Protein AF-A0A2A4EC60-F1 (afdb_monomer_lite)

Structure (mmCIF, N/CA/C/O backbone):
data_AF-A0A2A4EC60-F1
#
_entry.id   AF-A0A2A4EC60-F1
#
loop_
_atom_site.group_PDB
_atom_site.id
_atom_site.type_symbol
_atom_site.label_atom_id
_atom_site.label_alt_id
_atom_site.label_comp_id
_atom_site.label_asym_id
_atom_site.label_entity_id
_atom_site.label_seq_id
_atom_site.pdbx_PDB_ins_code
_atom_site.Cartn_x
_atom_site.Cartn_y
_atom_site.Cartn_z
_atom_site.occupancy
_atom_site.B_iso_or_equiv
_atom_site.auth_seq_id
_atom_site.auth_comp_id
_atom_site.auth_asym_id
_atom_site.auth_atom_id
_atom_site.pdbx_PDB_model_num
ATOM 1 N N . MET A 1 1 ? -7.056 -27.661 65.094 1.00 57.12 1 MET A N 1
ATOM 2 C CA . MET A 1 1 ? -6.291 -26.474 64.642 1.00 57.12 1 MET A CA 1
ATOM 3 C C . MET A 1 1 ? -5.939 -26.604 63.151 1.00 57.12 1 MET A C 1
ATOM 5 O O . MET A 1 1 ? -4.770 -26.623 62.812 1.00 57.12 1 MET A O 1
ATOM 9 N N . SER A 1 2 ? -6.935 -26.744 62.258 1.00 61.22 2 SER A N 1
ATOM 10 C CA . SER A 1 2 ? -6.716 -27.066 60.825 1.00 61.22 2 SER A CA 1
ATOM 11 C C . SER A 1 2 ? -7.237 -26.000 59.845 1.00 61.22 2 SER A C 1
ATOM 13 O O . SER A 1 2 ? -7.086 -26.177 58.647 1.00 61.22 2 SER A O 1
ATOM 15 N N . GLY A 1 3 ? -7.856 -24.915 60.332 1.00 62.44 3 GLY A N 1
ATOM 16 C CA . GLY A 1 3 ? -8.471 -23.886 59.474 1.00 62.44 3 GLY A CA 1
ATOM 17 C C . GLY A 1 3 ? -7.526 -22.765 59.027 1.00 62.44 3 GLY A C 1
ATOM 18 O O . GLY A 1 3 ? -7.732 -22.184 57.973 1.00 62.44 3 GLY A O 1
ATOM 19 N N . GLN A 1 4 ? -6.452 -22.504 59.784 1.00 66.81 4 GLN A N 1
ATOM 20 C CA . GLN A 1 4 ? -5.523 -21.394 59.519 1.00 66.81 4 GLN A CA 1
ATOM 21 C C . GLN A 1 4 ? -4.788 -21.545 58.174 1.00 66.81 4 GLN A C 1
ATOM 23 O O . GLN A 1 4 ? -4.557 -20.568 57.472 1.00 66.81 4 GLN A O 1
ATOM 28 N N . ASN A 1 5 ? -4.450 -22.784 57.805 1.00 71.44 5 ASN A N 1
ATOM 29 C CA . ASN A 1 5 ? -3.634 -23.070 56.624 1.00 71.44 5 ASN A CA 1
ATOM 30 C C . ASN A 1 5 ? -4.422 -22.886 55.313 1.00 71.44 5 ASN A C 1
ATOM 32 O O . ASN A 1 5 ? -3.871 -22.461 54.301 1.00 71.44 5 ASN A O 1
ATOM 36 N N . ASP A 1 6 ? -5.730 -23.155 55.338 1.00 74.38 6 ASP A N 1
ATOM 37 C CA . ASP A 1 6 ? -6.592 -22.990 54.164 1.00 74.38 6 ASP A CA 1
ATOM 38 C C . ASP A 1 6 ? -6.888 -21.513 53.879 1.00 74.38 6 ASP A C 1
ATOM 40 O O . ASP A 1 6 ? -7.012 -21.115 52.716 1.00 74.38 6 ASP A O 1
ATOM 44 N N . ASP A 1 7 ? -6.957 -20.692 54.927 1.00 75.44 7 ASP A N 1
ATOM 45 C CA . ASP A 1 7 ? -7.135 -19.247 54.803 1.00 75.44 7 ASP A CA 1
ATOM 46 C C . ASP A 1 7 ? -5.870 -18.573 54.258 1.00 75.44 7 ASP A C 1
ATOM 48 O O . ASP A 1 7 ? -5.975 -17.709 53.385 1.00 75.44 7 ASP A O 1
ATOM 52 N N . ASP A 1 8 ? -4.681 -19.023 54.666 1.00 76.31 8 ASP A N 1
ATOM 53 C CA . ASP A 1 8 ? -3.407 -18.517 54.143 1.00 76.31 8 ASP A CA 1
ATOM 54 C C . ASP A 1 8 ? -3.236 -18.832 52.651 1.00 76.31 8 ASP A C 1
ATOM 56 O O . ASP A 1 8 ? -2.836 -17.966 51.873 1.00 76.31 8 ASP A O 1
ATOM 60 N N . VAL A 1 9 ? -3.618 -20.031 52.199 1.00 72.25 9 VAL A N 1
ATOM 61 C CA . VAL A 1 9 ? -3.565 -20.397 50.772 1.00 72.25 9 VAL A CA 1
ATOM 62 C C . VAL A 1 9 ? -4.558 -19.572 49.947 1.00 72.25 9 VAL A C 1
ATOM 64 O O . VAL A 1 9 ? -4.234 -19.148 48.834 1.00 72.25 9 VAL A O 1
ATOM 67 N N . ARG A 1 10 ? -5.751 -19.281 50.482 1.00 72.81 10 ARG A N 1
AT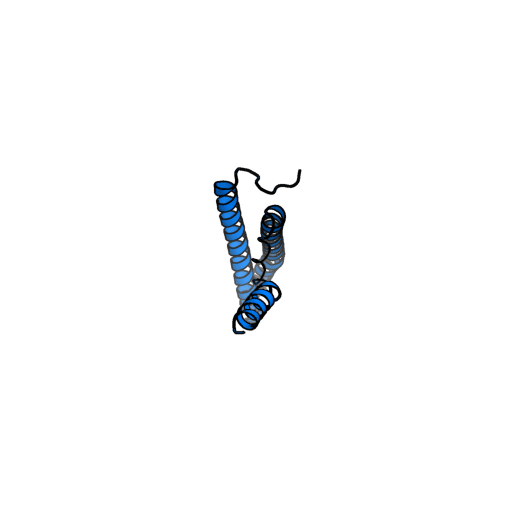OM 68 C CA . ARG A 1 10 ? -6.735 -18.404 49.820 1.00 72.81 10 ARG A CA 1
ATOM 69 C C . ARG A 1 10 ? -6.251 -16.959 49.752 1.00 72.81 10 ARG A C 1
ATOM 71 O O . ARG A 1 10 ? -6.384 -16.331 48.703 1.00 72.81 10 ARG A O 1
ATOM 78 N N . GLN A 1 11 ? -5.635 -16.460 50.819 1.00 73.62 11 GLN A N 1
ATOM 79 C CA . GLN A 1 11 ? -5.054 -15.119 50.862 1.00 73.62 11 GLN A CA 1
ATOM 80 C C . GLN A 1 11 ? -3.833 -14.988 49.950 1.00 73.62 11 GLN A C 1
ATOM 82 O O . GLN A 1 11 ? -3.686 -13.970 49.279 1.00 73.62 11 GLN A O 1
ATOM 87 N N . LEU A 1 12 ? -2.985 -16.015 49.854 1.00 70.81 12 LEU A N 1
ATOM 88 C CA . LEU A 1 12 ? -1.869 -16.058 48.908 1.00 70.81 12 LEU A CA 1
ATOM 89 C C . LEU A 1 12 ? -2.362 -16.094 47.461 1.00 70.81 12 LEU A C 1
ATOM 91 O O . LEU A 1 12 ? -1.791 -15.413 46.615 1.00 70.81 12 LEU A O 1
ATOM 95 N N . ARG A 1 13 ? -3.454 -16.811 47.175 1.00 71.56 13 ARG A N 1
ATOM 96 C CA . ARG A 1 13 ? -4.081 -16.838 45.845 1.00 71.56 13 ARG A CA 1
ATOM 97 C C . ARG A 1 13 ? -4.747 -15.508 45.475 1.00 71.56 13 ARG A C 1
ATOM 99 O O . ARG A 1 13 ? -4.731 -15.141 44.312 1.00 71.56 13 ARG A O 1
ATOM 106 N N . GLN A 1 14 ? -5.297 -14.781 46.449 1.00 70.19 14 GLN A N 1
ATOM 107 C CA . GLN A 1 14 ? -5.829 -13.427 46.246 1.00 70.19 14 GLN A CA 1
ATOM 108 C C . GLN A 1 14 ? -4.722 -12.363 46.142 1.00 70.19 14 GLN A C 1
ATOM 110 O O . GLN A 1 14 ? -4.864 -11.416 45.374 1.00 70.19 14 GLN A O 1
ATOM 115 N N . ARG A 1 15 ? -3.609 -12.510 46.881 1.00 67.00 15 ARG A N 1
ATOM 116 C CA . ARG A 1 15 ? -2.424 -11.632 46.788 1.00 67.00 15 ARG A CA 1
ATOM 117 C C . ARG A 1 15 ? -1.632 -11.847 45.505 1.00 67.00 15 ARG A C 1
ATOM 119 O O . ARG A 1 15 ? -1.134 -10.877 44.941 1.00 67.00 15 ARG A O 1
ATOM 126 N N . MET A 1 16 ? -1.524 -13.088 45.035 1.00 64.94 16 MET A N 1
ATOM 127 C CA . MET A 1 16 ? -1.062 -13.414 43.685 1.00 64.94 16 MET A CA 1
ATOM 128 C C . MET A 1 16 ? -2.202 -13.164 42.703 1.00 64.94 16 MET A C 1
ATOM 130 O O . MET A 1 16 ? -2.672 -14.101 42.062 1.00 64.94 16 MET A O 1
ATOM 134 N N . GLY A 1 17 ? -2.669 -11.909 42.690 1.00 61.94 17 GLY A N 1
ATOM 135 C CA . GLY A 1 17 ? -3.850 -11.441 41.986 1.00 61.94 17 GLY A CA 1
ATOM 136 C C . GLY A 1 17 ? -4.023 -12.142 40.652 1.00 61.94 17 GLY A C 1
ATOM 137 O O . GLY A 1 17 ? -3.052 -12.340 39.916 1.00 61.94 17 GLY A O 1
ATOM 138 N N . GLU A 1 18 ? -5.272 -12.527 40.381 1.00 63.59 18 GLU A N 1
ATOM 139 C CA . GLU A 1 18 ? -5.711 -12.939 39.053 1.00 63.59 18 GLU A CA 1
ATOM 140 C C . GLU A 1 18 ? -4.965 -12.108 38.008 1.00 63.59 18 GLU A C 1
ATOM 142 O O . GLU A 1 18 ? -4.868 -10.890 38.201 1.00 63.59 18 GLU A O 1
ATOM 147 N N . PRO A 1 19 ? -4.394 -12.725 36.954 1.00 60.19 19 PRO A N 1
ATOM 148 C CA . PRO A 1 19 ? -3.753 -11.967 35.894 1.00 60.19 19 PRO A CA 1
ATOM 149 C C . PRO A 1 19 ? -4.782 -10.948 35.425 1.00 60.19 19 PRO A C 1
ATOM 151 O O . PRO A 1 19 ? -5.802 -11.325 34.847 1.00 60.19 19 PRO A O 1
ATOM 154 N N . ALA A 1 20 ? -4.567 -9.685 35.810 1.00 60.50 20 ALA A N 1
ATOM 155 C CA . ALA A 1 20 ? -5.519 -8.617 35.593 1.00 60.50 20 ALA A CA 1
ATOM 156 C C . ALA A 1 20 ? -5.841 -8.656 34.108 1.00 60.50 20 ALA A C 1
ATOM 158 O O . ALA A 1 20 ? -4.915 -8.555 33.300 1.00 60.50 20 ALA A O 1
ATOM 159 N N . ALA A 1 21 ? -7.109 -8.921 33.772 1.00 60.75 21 ALA A N 1
ATOM 160 C CA . ALA A 1 21 ? -7.564 -8.999 32.394 1.00 60.75 21 ALA A CA 1
ATOM 161 C C . ALA A 1 21 ? -6.920 -7.840 31.632 1.00 60.75 21 ALA A C 1
ATOM 163 O O . ALA A 1 21 ? -7.088 -6.689 32.047 1.00 60.75 21 ALA A O 1
ATOM 164 N N . GLU A 1 22 ? -6.085 -8.158 30.632 1.00 60.94 22 GLU A N 1
ATOM 165 C CA . GLU A 1 22 ? -5.256 -7.140 29.991 1.00 60.94 22 GLU A CA 1
ATOM 166 C C . GLU A 1 22 ? -6.147 -5.963 29.592 1.00 60.94 22 GLU A C 1
ATOM 168 O O . GLU A 1 22 ? -7.212 -6.196 29.010 1.00 60.94 22 GLU A O 1
ATOM 173 N N . PRO A 1 23 ? -5.778 -4.718 29.943 1.00 60.28 23 PRO A N 1
ATOM 174 C CA . PRO A 1 23 ? -6.647 -3.579 29.716 1.00 60.28 23 PRO A CA 1
ATOM 175 C C . PRO A 1 23 ? -6.985 -3.508 28.228 1.00 60.28 23 PRO A C 1
ATOM 177 O O . PRO A 1 23 ? -6.115 -3.245 27.395 1.00 60.28 23 PRO A O 1
ATOM 180 N N . THR A 1 24 ? -8.252 -3.772 27.896 1.00 63.47 24 THR A N 1
ATOM 181 C CA . THR A 1 24 ? -8.729 -3.770 26.516 1.00 63.47 24 THR A CA 1
ATOM 182 C C . THR A 1 24 ? -8.387 -2.410 25.905 1.00 63.47 24 THR A C 1
ATOM 184 O O . THR A 1 24 ? -8.791 -1.383 26.464 1.00 63.47 24 THR A O 1
ATOM 187 N N . PRO A 1 25 ? -7.622 -2.356 24.797 1.00 68.12 25 PRO A N 1
ATOM 188 C CA . PRO A 1 25 ? -7.135 -1.097 24.255 1.00 68.12 25 PRO A CA 1
ATOM 189 C C . PRO A 1 25 ? -8.306 -0.161 23.973 1.00 68.12 25 PRO A C 1
ATOM 191 O O . PRO A 1 25 ? -9.299 -0.562 23.360 1.00 68.12 25 PRO A O 1
ATOM 194 N N . SER A 1 26 ? -8.181 1.087 24.427 1.00 79.25 26 SER A N 1
ATOM 195 C CA . SER A 1 26 ? -9.248 2.085 24.317 1.00 79.25 26 SER A CA 1
ATOM 196 C C . SER A 1 26 ? -9.664 2.298 22.856 1.00 79.25 26 SER A C 1
ATOM 198 O O . SER A 1 26 ? -8.845 2.196 21.941 1.00 79.25 26 SER A O 1
ATOM 200 N N . LEU A 1 27 ? -10.931 2.656 22.620 1.00 75.19 27 LEU A N 1
ATOM 201 C CA . LEU A 1 27 ? -11.477 2.858 21.265 1.00 75.19 27 LEU A CA 1
ATOM 202 C C . LEU A 1 27 ? -10.651 3.857 20.427 1.00 75.19 27 LEU A C 1
ATOM 204 O O . LEU A 1 27 ? -10.491 3.689 19.219 1.00 75.19 27 LEU A O 1
ATOM 208 N N . ILE A 1 28 ? -10.061 4.869 21.072 1.00 78.31 28 ILE A N 1
ATOM 209 C CA . ILE A 1 28 ? -9.166 5.841 20.425 1.00 78.31 28 ILE A CA 1
ATOM 210 C C . ILE A 1 28 ? -7.851 5.177 19.988 1.00 78.31 28 ILE A C 1
ATOM 212 O O . ILE A 1 28 ? -7.378 5.430 18.880 1.00 78.31 28 ILE A O 1
ATOM 216 N N . GLN A 1 29 ? -7.264 4.309 20.818 1.00 81.06 29 GLN A N 1
ATOM 217 C CA . GLN A 1 29 ? -6.040 3.573 20.477 1.00 81.06 29 GLN A CA 1
ATOM 218 C C . GLN A 1 29 ? -6.281 2.578 19.337 1.00 81.06 29 GLN A C 1
ATOM 220 O O . GLN A 1 29 ? -5.453 2.484 18.430 1.00 81.06 29 GLN A O 1
ATOM 225 N N . GLN A 1 30 ? -7.428 1.891 19.331 1.00 78.19 30 GLN A N 1
ATOM 226 C CA . GLN A 1 30 ? -7.803 0.988 18.239 1.00 78.19 30 GLN A CA 1
ATOM 227 C C . GLN A 1 30 ? -7.948 1.742 16.911 1.00 78.19 30 GLN A C 1
ATOM 229 O O . GLN A 1 30 ? -7.384 1.327 15.893 1.00 78.19 30 GLN A O 1
ATOM 234 N N . ARG A 1 31 ? -8.619 2.902 16.919 1.00 79.44 31 ARG A N 1
ATOM 235 C CA . ARG A 1 31 ? -8.734 3.746 15.724 1.00 79.44 31 ARG A CA 1
ATOM 236 C C . ARG A 1 31 ? -7.384 4.299 15.271 1.00 79.44 31 ARG A C 1
ATOM 238 O O . ARG A 1 31 ? -7.080 4.265 14.082 1.00 79.44 31 ARG A O 1
ATOM 245 N N . MET A 1 32 ? -6.547 4.750 16.204 1.00 85.31 32 MET A N 1
ATOM 246 C CA . MET A 1 32 ? -5.210 5.261 15.894 1.00 85.31 32 MET A CA 1
ATOM 247 C C . MET A 1 32 ? -4.317 4.181 15.265 1.00 85.31 32 MET A C 1
ATOM 249 O O . MET A 1 32 ? -3.574 4.470 14.326 1.00 85.31 32 MET A O 1
ATOM 253 N N . ALA A 1 33 ? -4.413 2.931 15.724 1.00 85.75 33 ALA A N 1
ATOM 254 C CA . ALA A 1 33 ? -3.702 1.809 15.116 1.00 85.75 33 ALA A CA 1
ATOM 255 C C . ALA A 1 33 ? -4.163 1.554 13.669 1.00 85.75 33 ALA A C 1
ATOM 257 O O . ALA A 1 33 ? -3.322 1.378 12.782 1.00 85.75 33 ALA A O 1
ATOM 258 N N . LEU A 1 34 ? -5.476 1.598 13.409 1.00 79.75 34 LEU A N 1
ATOM 259 C CA . LEU A 1 34 ? -6.042 1.472 12.060 1.00 79.75 34 LEU 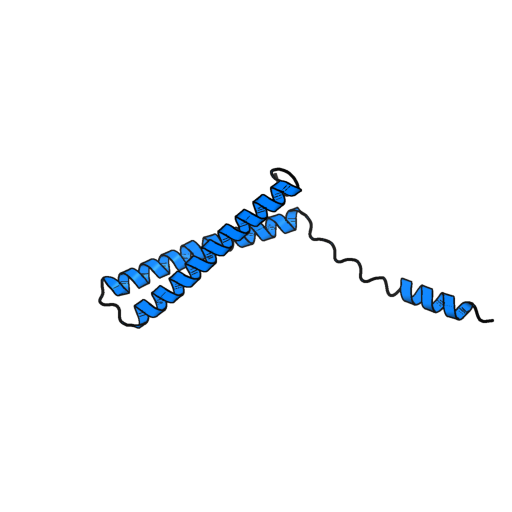A CA 1
ATOM 260 C C . LEU A 1 34 ? -5.593 2.611 11.133 1.00 79.75 34 LEU A C 1
ATOM 262 O O . LEU A 1 34 ? -5.174 2.353 10.002 1.00 79.75 34 LEU A O 1
ATOM 266 N N . ASP A 1 35 ? -5.620 3.859 11.602 1.00 84.12 35 ASP A N 1
ATOM 267 C CA . ASP A 1 35 ? -5.174 5.011 10.812 1.00 84.12 35 ASP A CA 1
ATOM 268 C C . ASP A 1 35 ? -3.665 4.965 10.532 1.00 84.12 35 ASP A C 1
ATOM 270 O O . ASP A 1 35 ? -3.229 5.276 9.421 1.00 84.12 35 ASP A O 1
ATOM 274 N N . ARG A 1 36 ? -2.852 4.492 11.484 1.00 86.75 36 ARG A N 1
ATOM 275 C CA . ARG A 1 36 ? -1.412 4.291 11.270 1.00 86.75 36 ARG A CA 1
ATOM 276 C C . ARG A 1 36 ? -1.141 3.226 10.210 1.00 86.75 36 ARG A C 1
ATOM 278 O O . ARG A 1 36 ? -0.318 3.457 9.325 1.00 86.75 36 ARG A O 1
ATOM 285 N N . GLN A 1 37 ? -1.846 2.093 10.261 1.00 85.19 37 GLN A N 1
ATOM 286 C CA . GLN A 1 37 ? -1.753 1.056 9.226 1.00 85.19 37 GLN A CA 1
ATOM 287 C C . GLN A 1 37 ? -2.130 1.611 7.850 1.00 85.19 37 GLN A C 1
ATOM 289 O O . GLN A 1 37 ? -1.420 1.372 6.873 1.00 85.19 37 GLN A O 1
ATOM 294 N N . ARG A 1 38 ? -3.199 2.411 7.782 1.00 83.69 38 ARG A N 1
ATOM 295 C CA . ARG A 1 38 ? -3.634 3.077 6.552 1.00 83.69 38 ARG A CA 1
ATOM 296 C C . ARG A 1 38 ? -2.561 4.011 5.996 1.00 83.69 38 ARG A C 1
ATOM 298 O O . ARG A 1 38 ? -2.264 3.949 4.807 1.00 83.69 38 ARG A O 1
ATOM 305 N N . ASN A 1 39 ? -1.973 4.853 6.842 1.00 88.00 39 ASN A N 1
ATOM 306 C CA . ASN A 1 39 ? -0.955 5.815 6.425 1.00 88.00 39 ASN A CA 1
ATOM 307 C C . ASN A 1 39 ? 0.319 5.119 5.936 1.00 88.00 39 ASN A C 1
ATOM 309 O O . ASN A 1 39 ? 0.838 5.490 4.887 1.00 88.00 39 ASN A O 1
ATOM 313 N N . LEU A 1 40 ? 0.784 4.076 6.630 1.00 87.81 40 LEU A N 1
ATOM 314 C CA . LEU A 1 40 ? 1.931 3.284 6.174 1.00 87.81 40 LEU A CA 1
ATOM 315 C C . LEU A 1 40 ? 1.651 2.599 4.833 1.00 87.81 40 LEU A C 1
ATOM 317 O O . LEU A 1 40 ? 2.498 2.638 3.945 1.00 87.81 40 LEU A O 1
ATOM 321 N N . ALA A 1 41 ? 0.454 2.034 4.654 1.00 83.75 41 ALA A N 1
ATOM 322 C CA . ALA A 1 41 ? 0.055 1.430 3.386 1.00 83.75 41 ALA A CA 1
ATOM 323 C C . ALA A 1 41 ? 0.054 2.451 2.235 1.00 83.75 41 ALA A C 1
ATOM 325 O O . ALA A 1 41 ? 0.501 2.128 1.139 1.00 83.75 41 ALA A O 1
ATOM 326 N N . ILE A 1 42 ? -0.397 3.687 2.477 1.00 88.06 42 ILE A N 1
ATOM 327 C CA . ILE A 1 42 ? -0.360 4.768 1.479 1.00 88.06 42 ILE A CA 1
ATOM 328 C C . ILE A 1 42 ? 1.084 5.160 1.148 1.00 88.06 42 ILE A C 1
ATOM 330 O O . ILE A 1 42 ? 1.426 5.266 -0.026 1.00 88.06 42 ILE A O 1
ATOM 334 N N . ILE A 1 43 ? 1.938 5.344 2.159 1.00 92.12 43 ILE A N 1
ATOM 335 C CA . ILE A 1 43 ? 3.352 5.692 1.957 1.00 92.12 43 ILE A CA 1
ATOM 336 C C . ILE A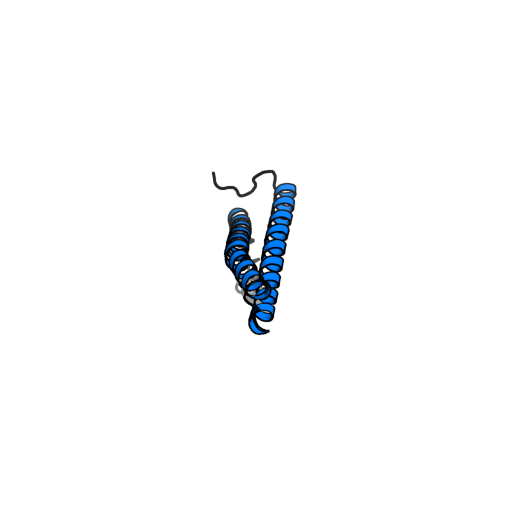 1 43 ? 4.045 4.616 1.119 1.00 92.12 43 ILE A C 1
ATOM 338 O O . ILE A 1 43 ? 4.688 4.936 0.121 1.00 92.12 43 ILE A O 1
ATOM 342 N N . PHE A 1 44 ? 3.870 3.343 1.475 1.00 85.94 44 PHE A N 1
ATOM 343 C CA . PHE A 1 44 ? 4.448 2.236 0.721 1.00 85.94 44 PHE A CA 1
ATOM 344 C C . PHE A 1 44 ? 3.888 2.136 -0.692 1.00 85.94 44 PHE A C 1
ATOM 346 O O . PHE A 1 44 ? 4.659 1.944 -1.628 1.00 85.94 44 PHE A O 1
ATOM 353 N N . LEU A 1 45 ? 2.583 2.337 -0.873 1.00 88.94 45 LEU A N 1
ATOM 354 C CA . LEU A 1 45 ? 1.974 2.352 -2.197 1.00 88.94 45 LEU A CA 1
ATOM 355 C C . LEU A 1 45 ? 2.596 3.424 -3.098 1.00 88.94 45 LEU A C 1
ATOM 357 O O . LEU A 1 45 ? 2.894 3.142 -4.253 1.00 88.94 45 LEU A O 1
ATOM 361 N N . ILE A 1 46 ? 2.820 4.631 -2.574 1.00 93.12 46 ILE A N 1
ATOM 362 C CA . ILE A 1 46 ? 3.426 5.730 -3.331 1.00 93.12 46 ILE A CA 1
ATOM 363 C C . ILE A 1 46 ? 4.889 5.404 -3.646 1.00 93.12 46 ILE A C 1
ATOM 365 O O . ILE A 1 46 ? 5.271 5.349 -4.812 1.00 93.12 46 ILE A O 1
ATOM 369 N N . VAL A 1 47 ? 5.705 5.139 -2.621 1.00 94.38 47 VAL A N 1
ATOM 370 C CA . VAL A 1 47 ? 7.155 4.927 -2.772 1.00 94.38 47 VAL A CA 1
ATOM 371 C C . VAL A 1 47 ? 7.452 3.733 -3.675 1.00 94.38 47 VAL A C 1
ATOM 373 O O . VAL A 1 47 ? 8.252 3.834 -4.609 1.00 94.38 47 VAL A O 1
ATOM 376 N N . PHE A 1 48 ? 6.801 2.599 -3.426 1.00 89.19 48 PHE A N 1
ATOM 377 C CA . PHE A 1 48 ? 7.042 1.391 -4.204 1.00 89.19 48 PHE A CA 1
ATOM 378 C C . PHE A 1 48 ? 6.290 1.384 -5.530 1.00 89.19 48 PHE A C 1
ATOM 380 O O . PHE A 1 48 ? 6.778 0.775 -6.475 1.00 89.19 48 PHE A O 1
ATOM 387 N N . GLY A 1 49 ? 5.181 2.115 -5.651 1.00 89.62 49 GLY A N 1
ATOM 388 C CA . GLY A 1 49 ? 4.514 2.353 -6.931 1.00 89.62 49 GLY A CA 1
ATOM 389 C C . GLY A 1 49 ? 5.416 3.101 -7.908 1.00 89.62 49 GLY A C 1
ATOM 390 O O . GLY A 1 49 ? 5.589 2.657 -9.042 1.00 89.62 49 GLY A O 1
ATOM 391 N N . PHE A 1 50 ? 6.069 4.173 -7.448 1.00 95.19 50 PHE A N 1
ATOM 392 C CA . PHE A 1 50 ? 7.057 4.893 -8.255 1.00 95.19 50 PHE A CA 1
ATOM 393 C C . PHE A 1 50 ? 8.246 4.006 -8.642 1.00 95.19 50 PHE A C 1
ATOM 395 O O . PHE A 1 50 ? 8.649 4.006 -9.802 1.00 95.19 50 PHE A O 1
ATOM 402 N N . ASN A 1 51 ? 8.775 3.206 -7.710 1.00 92.12 51 ASN A N 1
ATOM 403 C CA . ASN A 1 51 ? 9.869 2.279 -8.015 1.00 92.12 51 ASN A CA 1
ATOM 404 C C . ASN A 1 51 ? 9.452 1.190 -9.014 1.00 92.12 51 ASN A C 1
ATOM 406 O O . ASN A 1 51 ? 10.200 0.907 -9.946 1.00 92.12 51 ASN A O 1
ATOM 410 N N . ALA A 1 52 ? 8.261 0.605 -8.863 1.00 88.44 52 ALA A N 1
ATOM 411 C CA . ALA A 1 52 ? 7.736 -0.378 -9.805 1.00 88.44 52 ALA A CA 1
ATOM 412 C C . ALA A 1 52 ? 7.632 0.218 -11.214 1.00 88.44 52 ALA A C 1
ATOM 414 O O . ALA A 1 52 ? 8.135 -0.374 -12.166 1.00 88.44 52 ALA A O 1
ATOM 415 N N . ALA A 1 53 ? 7.044 1.412 -11.338 1.00 91.62 53 ALA A N 1
ATOM 416 C CA . ALA A 1 53 ? 6.921 2.109 -12.614 1.00 91.62 53 ALA A CA 1
ATOM 417 C C . ALA A 1 53 ? 8.292 2.409 -13.239 1.00 91.62 53 ALA A C 1
ATOM 419 O O . ALA A 1 53 ? 8.491 2.160 -14.426 1.00 91.62 53 ALA A O 1
ATOM 420 N N . TRP A 1 54 ? 9.252 2.876 -12.437 1.00 92.88 54 TRP A N 1
ATOM 421 C CA . TRP A 1 54 ? 10.615 3.155 -12.885 1.00 92.88 54 TRP A CA 1
ATOM 422 C C . TRP A 1 54 ? 11.322 1.909 -13.431 1.00 92.88 54 TRP A C 1
ATOM 424 O O . TRP A 1 54 ? 11.866 1.931 -14.535 1.00 92.88 54 TRP A O 1
ATOM 434 N N . TRP A 1 55 ? 11.295 0.801 -12.686 1.00 89.56 55 TRP A N 1
ATOM 435 C CA . TRP A 1 55 ? 11.961 -0.436 -13.100 1.00 89.56 55 TRP A CA 1
ATOM 436 C C . TRP A 1 55 ? 11.269 -1.117 -14.284 1.00 89.56 55 TRP A C 1
ATOM 438 O O . TRP A 1 55 ? 11.954 -1.668 -15.145 1.00 89.56 55 TRP A O 1
ATOM 448 N N . LEU A 1 56 ? 9.940 -1.021 -14.386 1.00 88.81 56 LEU A N 1
ATOM 449 C CA . LEU A 1 56 ? 9.195 -1.457 -15.571 1.00 88.81 56 LEU A CA 1
ATOM 450 C C . LEU A 1 56 ? 9.559 -0.627 -16.807 1.00 88.81 56 LEU A C 1
ATOM 452 O O . LEU A 1 56 ? 9.812 -1.193 -17.871 1.00 88.81 56 LEU A O 1
ATOM 456 N N . ALA A 1 57 ? 9.639 0.700 -16.673 1.00 89.75 57 ALA A N 1
ATOM 457 C CA . ALA A 1 57 ? 10.061 1.587 -17.755 1.00 89.75 57 ALA A CA 1
ATOM 458 C C . ALA A 1 57 ? 11.492 1.264 -18.211 1.00 89.75 57 ALA A C 1
ATOM 460 O O . ALA A 1 57 ? 11.733 1.100 -19.399 1.00 89.75 57 ALA A O 1
ATOM 461 N N . ARG A 1 58 ? 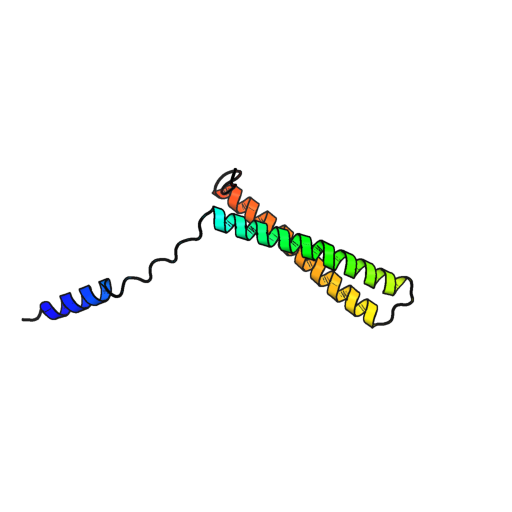12.425 1.052 -17.277 1.00 89.06 58 ARG A N 1
ATOM 462 C CA . ARG A 1 58 ? 13.800 0.608 -17.575 1.00 89.06 58 ARG A CA 1
ATOM 463 C C . ARG A 1 58 ? 13.851 -0.736 -18.305 1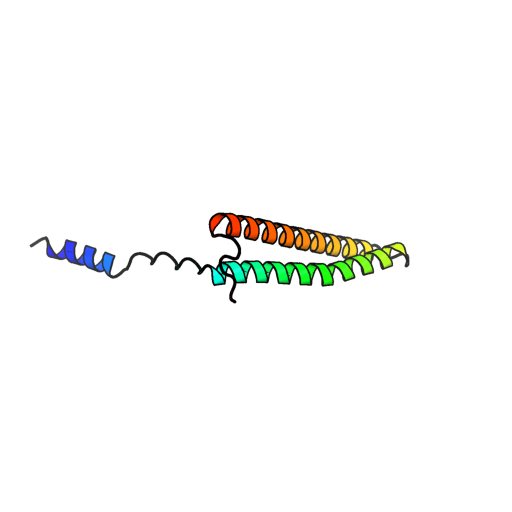.00 89.06 58 ARG A C 1
ATOM 465 O O . ARG A 1 58 ? 14.595 -0.882 -19.269 1.00 89.06 58 ARG A O 1
ATOM 472 N N . GLY A 1 59 ? 13.060 -1.714 -17.864 1.00 86.06 59 GLY A N 1
ATOM 473 C CA . GLY A 1 59 ? 12.961 -3.028 -18.508 1.00 86.06 59 GLY A CA 1
ATOM 474 C C . GLY A 1 59 ? 12.452 -2.960 -19.949 1.00 86.06 59 GLY A C 1
ATOM 475 O O . GLY A 1 59 ? 12.915 -3.718 -20.796 1.00 86.06 59 GLY A O 1
ATOM 476 N N . THR A 1 60 ? 11.526 -2.041 -20.227 1.00 87.38 60 THR A N 1
ATOM 477 C CA . THR A 1 60 ? 10.829 -1.936 -21.519 1.00 87.38 60 THR A CA 1
ATOM 478 C C . THR A 1 60 ? 11.479 -0.963 -22.501 1.00 87.38 60 THR A C 1
ATOM 480 O O . THR A 1 60 ? 11.506 -1.252 -23.692 1.00 87.38 60 THR A O 1
ATOM 483 N N . LEU A 1 61 ? 12.005 0.168 -22.026 1.00 89.44 61 LEU A N 1
ATOM 484 C CA . LEU A 1 61 ? 12.535 1.251 -22.863 1.00 89.44 61 LEU A CA 1
ATOM 485 C C . LEU A 1 61 ? 14.049 1.142 -23.103 1.00 89.44 61 LEU A C 1
ATOM 487 O O . LEU A 1 61 ? 14.507 1.451 -24.198 1.00 89.44 61 LEU A O 1
ATOM 491 N N . ASP A 1 62 ? 14.817 0.658 -22.120 1.00 81.75 62 ASP A N 1
ATOM 492 C CA . ASP A 1 62 ? 16.291 0.680 -22.159 1.00 81.75 62 ASP A CA 1
ATOM 493 C C . ASP A 1 62 ? 16.923 -0.700 -22.451 1.00 81.75 62 ASP A C 1
ATOM 495 O O . ASP A 1 62 ? 18.109 -0.897 -22.185 1.00 81.75 62 ASP A O 1
ATOM 499 N N . ASN A 1 63 ? 16.158 -1.694 -22.932 1.00 74.81 63 ASN A N 1
ATOM 500 C CA . ASN A 1 63 ? 16.576 -3.111 -22.935 1.00 74.81 63 ASN A CA 1
ATOM 501 C C . ASN A 1 63 ? 17.084 -3.558 -21.551 1.00 74.81 63 ASN A C 1
ATOM 503 O O . ASN A 1 63 ? 18.135 -4.193 -21.416 1.00 74.81 63 ASN A O 1
ATOM 507 N N . GLY A 1 64 ? 16.356 -3.183 -20.495 1.00 67.56 64 GLY A N 1
ATOM 508 C CA . GLY A 1 64 ? 16.748 -3.494 -19.130 1.00 67.56 64 GLY A CA 1
ATOM 509 C C . GLY A 1 64 ? 16.984 -4.994 -18.951 1.00 67.56 64 GLY A C 1
ATOM 510 O O . GLY A 1 64 ? 16.097 -5.815 -19.181 1.00 67.56 64 GLY A O 1
ATOM 511 N N . GLY A 1 65 ? 18.201 -5.346 -18.529 1.00 87.19 65 GLY A N 1
ATOM 512 C CA . GLY A 1 65 ? 18.588 -6.735 -18.292 1.00 87.19 65 GLY A CA 1
ATOM 513 C C . GLY A 1 65 ? 17.758 -7.401 -17.191 1.00 87.19 65 GLY A C 1
ATOM 514 O O . GLY A 1 65 ? 16.959 -6.757 -16.512 1.00 87.19 65 GLY A O 1
ATOM 515 N N . VAL A 1 66 ? 17.998 -8.696 -16.966 1.00 90.75 66 VAL A N 1
ATOM 516 C CA . VAL A 1 66 ? 17.258 -9.558 -16.016 1.00 90.75 66 VAL A CA 1
ATOM 517 C C . VAL A 1 66 ? 17.020 -8.898 -14.645 1.00 90.75 66 VAL A C 1
ATOM 519 O O . VAL A 1 66 ? 15.942 -9.036 -14.071 1.00 90.75 66 VAL A O 1
ATOM 522 N N . ILE A 1 67 ? 17.980 -8.110 -14.149 1.00 88.69 67 ILE A N 1
ATOM 523 C CA . ILE A 1 67 ? 17.870 -7.360 -12.886 1.00 88.69 67 ILE A CA 1
ATOM 524 C C . ILE A 1 67 ? 16.666 -6.400 -12.872 1.00 88.69 67 ILE A C 1
ATOM 526 O O . ILE A 1 67 ? 15.985 -6.309 -11.851 1.00 88.69 67 ILE A O 1
ATOM 530 N N . SER A 1 68 ? 16.363 -5.713 -13.981 1.00 87.00 68 SER A N 1
ATOM 531 C CA . SER A 1 68 ? 15.222 -4.786 -14.036 1.00 87.00 68 SER A CA 1
ATOM 532 C C . SER A 1 68 ? 13.898 -5.512 -13.842 1.00 87.00 68 SER A C 1
ATOM 534 O O . SER A 1 68 ? 13.046 -5.035 -13.100 1.00 87.00 68 SER A O 1
ATOM 536 N N . TRP A 1 69 ? 13.745 -6.693 -14.441 1.00 88.06 69 TRP A N 1
ATOM 537 C CA . TRP A 1 69 ? 12.538 -7.507 -14.305 1.00 88.06 69 TRP A CA 1
ATOM 538 C C . TRP A 1 69 ? 12.394 -8.120 -12.911 1.00 88.06 69 TRP A C 1
ATOM 540 O O . TRP A 1 69 ? 11.281 -8.170 -12.382 1.00 88.06 69 TRP A O 1
ATOM 550 N N . ILE A 1 70 ? 13.505 -8.518 -12.281 1.00 93.38 70 ILE A N 1
ATOM 551 C CA . ILE A 1 70 ? 13.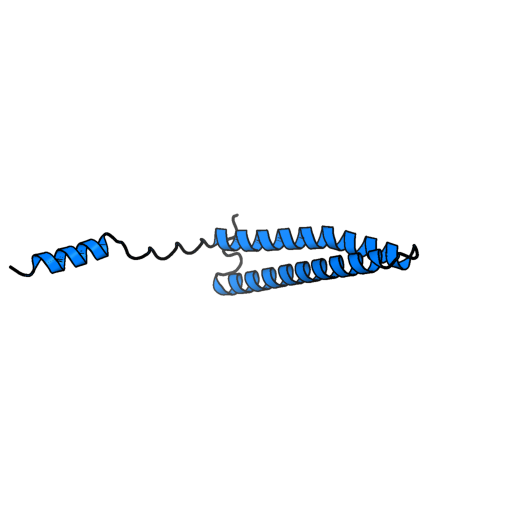515 -8.983 -10.885 1.00 93.38 70 ILE A CA 1
ATOM 552 C C . ILE A 1 70 ? 13.035 -7.862 -9.957 1.00 93.38 70 ILE A C 1
ATOM 554 O O . ILE A 1 70 ? 12.114 -8.067 -9.164 1.00 93.38 70 ILE A O 1
ATOM 558 N N . LEU A 1 71 ? 13.619 -6.667 -10.073 1.00 90.62 71 LEU A N 1
ATOM 559 C CA . LEU A 1 71 ? 13.264 -5.535 -9.217 1.00 90.62 71 LEU A CA 1
ATOM 560 C C . LEU A 1 71 ? 11.849 -5.024 -9.498 1.00 90.62 71 LEU A C 1
ATOM 562 O O . LEU A 1 71 ? 11.099 -4.781 -8.555 1.00 90.62 71 LEU A O 1
ATOM 566 N N . ALA A 1 72 ? 11.438 -4.941 -10.765 1.00 89.50 72 ALA A N 1
ATOM 567 C CA . ALA A 1 72 ? 10.064 -4.614 -11.138 1.00 89.50 72 ALA A CA 1
ATOM 568 C C . ALA A 1 72 ? 9.062 -5.574 -10.479 1.00 89.50 72 ALA A C 1
ATOM 570 O O . ALA A 1 72 ? 8.117 -5.125 -9.833 1.00 89.50 72 ALA A O 1
ATOM 571 N N . SER A 1 73 ? 9.303 -6.885 -10.571 1.00 91.62 73 SER A N 1
ATOM 572 C CA . SER A 1 73 ? 8.435 -7.904 -9.966 1.00 91.62 73 SER A CA 1
ATOM 573 C C . SER A 1 73 ? 8.363 -7.761 -8.445 1.00 91.62 73 SER A C 1
ATOM 575 O O . SER A 1 73 ? 7.273 -7.776 -7.874 1.00 91.62 73 SER A O 1
ATOM 577 N N . LEU A 1 74 ? 9.508 -7.551 -7.786 1.00 95.50 74 LEU A N 1
ATOM 578 C CA . LEU A 1 74 ? 9.572 -7.312 -6.345 1.00 95.50 74 LEU A CA 1
ATOM 579 C C . LEU A 1 74 ? 8.714 -6.106 -5.936 1.00 95.50 74 LEU A C 1
ATOM 581 O O . LEU A 1 74 ? 7.888 -6.212 -5.028 1.00 95.50 74 LEU A O 1
ATOM 585 N N . PHE A 1 75 ? 8.872 -4.968 -6.613 1.00 91.06 75 PHE A N 1
ATOM 586 C CA . PHE A 1 75 ? 8.119 -3.760 -6.279 1.00 91.06 75 PHE A CA 1
ATOM 587 C C . PHE A 1 75 ? 6.625 -3.896 -6.574 1.00 91.06 75 PHE A C 1
ATOM 589 O O . PHE A 1 75 ? 5.812 -3.421 -5.781 1.00 91.06 75 PHE A O 1
ATOM 596 N N . VAL A 1 76 ? 6.243 -4.606 -7.638 1.00 91.25 76 VAL A N 1
ATOM 597 C CA . VAL A 1 76 ? 4.837 -4.934 -7.924 1.00 91.25 76 VAL A CA 1
ATOM 598 C C . VAL A 1 76 ? 4.214 -5.749 -6.785 1.00 91.25 76 VAL A C 1
ATOM 600 O O . VAL A 1 76 ? 3.097 -5.443 -6.362 1.00 91.25 76 VAL A O 1
ATOM 603 N N . ILE A 1 77 ? 4.929 -6.730 -6.223 1.00 94.56 77 ILE A N 1
ATOM 604 C CA . ILE A 1 77 ? 4.442 -7.511 -5.072 1.00 94.56 77 ILE A CA 1
ATOM 605 C C . ILE A 1 77 ? 4.229 -6.602 -3.854 1.00 94.56 77 ILE A C 1
ATOM 607 O O . ILE A 1 77 ? 3.185 -6.667 -3.203 1.00 94.56 77 ILE A O 1
ATOM 611 N N . VAL A 1 78 ? 5.178 -5.712 -3.556 1.00 91.69 78 VAL A N 1
ATOM 612 C CA . VAL A 1 78 ? 5.054 -4.774 -2.426 1.00 91.69 78 VAL A CA 1
ATOM 613 C C . VAL A 1 78 ? 3.884 -3.804 -2.614 1.00 91.69 78 VAL A C 1
ATOM 615 O O . VAL A 1 78 ? 3.138 -3.537 -1.665 1.00 91.69 78 VAL A O 1
ATOM 618 N N . VAL A 1 79 ? 3.663 -3.320 -3.837 1.00 87.56 79 VAL A N 1
ATOM 619 C CA . VAL A 1 79 ? 2.492 -2.510 -4.198 1.00 87.56 79 VAL A CA 1
ATOM 620 C C . VAL A 1 79 ? 1.202 -3.291 -3.949 1.00 87.56 79 VAL A C 1
ATOM 622 O O . VAL A 1 79 ? 0.309 -2.784 -3.269 1.00 87.56 79 VAL A O 1
ATOM 625 N N . ALA A 1 80 ? 1.115 -4.540 -4.410 1.00 91.38 80 ALA A N 1
ATOM 626 C CA . ALA A 1 80 ? -0.058 -5.387 -4.202 1.00 91.38 80 ALA A CA 1
ATOM 627 C C . ALA A 1 80 ? -0.352 -5.618 -2.707 1.00 91.38 80 ALA A C 1
ATOM 629 O O . ALA A 1 80 ? -1.498 -5.479 -2.270 1.00 91.38 80 ALA A O 1
ATOM 630 N N . MET A 1 81 ? 0.679 -5.883 -1.897 1.00 90.62 81 MET A N 1
ATOM 631 C CA . MET A 1 81 ? 0.543 -6.012 -0.440 1.00 90.62 81 MET A CA 1
ATOM 632 C C . MET A 1 81 ? 0.053 -4.714 0.213 1.00 90.62 81 MET A C 1
ATOM 634 O O . MET A 1 81 ? -0.812 -4.746 1.092 1.00 90.62 81 MET A O 1
ATOM 638 N N . SER A 1 82 ? 0.559 -3.566 -0.239 1.00 85.00 82 SER A N 1
ATOM 639 C CA . SER A 1 82 ? 0.154 -2.246 0.259 1.00 85.00 82 SER A CA 1
ATOM 640 C C . SER A 1 82 ? -1.318 -1.958 -0.051 1.00 85.00 82 SER A C 1
ATOM 642 O O . SER A 1 82 ? -2.068 -1.529 0.829 1.00 85.00 82 SER A O 1
ATOM 644 N N . VAL A 1 83 ? -1.770 -2.279 -1.268 1.00 89.38 83 VAL A N 1
ATOM 645 C CA . VAL A 1 83 ? -3.186 -2.184 -1.660 1.00 89.38 83 VAL A CA 1
ATOM 646 C C . VAL A 1 83 ? -4.050 -3.107 -0.802 1.00 89.38 83 VAL A C 1
ATOM 648 O O . VAL A 1 83 ? -5.068 -2.668 -0.264 1.00 89.38 83 VAL A O 1
ATOM 651 N N . HIS A 1 84 ? -3.647 -4.366 -0.619 1.00 90.75 84 HIS A N 1
ATOM 652 C CA . HIS A 1 84 ? -4.386 -5.315 0.212 1.00 90.75 84 HIS A CA 1
ATOM 653 C C . HIS A 1 84 ? -4.513 -4.830 1.666 1.00 90.75 84 HIS A C 1
ATOM 655 O O . HIS A 1 84 ? -5.604 -4.865 2.240 1.00 90.75 84 HIS A O 1
ATOM 661 N N . SER A 1 85 ? -3.428 -4.306 2.243 1.00 84.19 85 SER A N 1
ATOM 662 C CA . SER A 1 85 ? -3.425 -3.708 3.582 1.00 84.19 85 SER A CA 1
ATOM 663 C C . SER A 1 85 ? -4.411 -2.539 3.684 1.00 84.19 85 SER A C 1
ATOM 665 O O . SER A 1 85 ? -5.225 -2.487 4.609 1.00 84.19 85 SER A O 1
ATOM 667 N N . LEU A 1 86 ? -4.430 -1.651 2.684 1.00 84.00 86 LEU A N 1
ATOM 668 C CA . LEU A 1 86 ? -5.353 -0.518 2.635 1.00 84.00 86 LEU A CA 1
ATOM 669 C C . LEU A 1 86 ? -6.821 -0.964 2.564 1.00 84.00 86 LEU A C 1
ATOM 671 O O . LEU A 1 86 ? -7.675 -0.421 3.269 1.00 84.00 86 LEU A O 1
ATOM 675 N N . LEU A 1 87 ? -7.127 -1.961 1.730 1.00 87.62 87 LEU A N 1
ATOM 676 C CA . LEU A 1 87 ? -8.475 -2.519 1.612 1.00 87.62 87 LEU A CA 1
ATOM 677 C C . LEU A 1 87 ? -8.908 -3.222 2.904 1.00 87.62 87 LEU A C 1
ATOM 679 O O . LEU A 1 87 ? -10.045 -3.047 3.340 1.00 87.62 87 LEU A O 1
ATOM 683 N N . SER A 1 88 ? -8.004 -3.964 3.545 1.00 86.75 88 SER A N 1
ATOM 684 C CA . SER A 1 88 ? -8.249 -4.623 4.831 1.00 86.75 88 SER A CA 1
ATOM 685 C C . SER A 1 88 ? -8.524 -3.609 5.944 1.00 86.75 88 SER A C 1
ATOM 687 O O . SER A 1 88 ? -9.532 -3.724 6.639 1.00 86.75 88 SER A O 1
ATOM 689 N N . ALA A 1 89 ? -7.711 -2.555 6.057 1.00 82.75 89 ALA A N 1
ATOM 690 C CA . ALA A 1 89 ? -7.921 -1.478 7.024 1.00 82.75 89 ALA A CA 1
ATOM 691 C C . ALA A 1 89 ? -9.274 -0.777 6.814 1.00 82.75 89 ALA A C 1
ATOM 693 O O . ALA A 1 89 ? -10.005 -0.541 7.775 1.00 82.75 89 ALA A O 1
ATOM 694 N N . ARG A 1 90 ? -9.662 -0.517 5.556 1.00 83.38 90 ARG A N 1
ATOM 695 C CA . ARG A 1 90 ? -10.986 0.039 5.221 1.00 83.38 90 ARG A CA 1
ATOM 696 C C . ARG A 1 90 ? -12.129 -0.892 5.626 1.00 83.38 90 ARG A C 1
ATOM 698 O O . ARG A 1 90 ? -13.128 -0.415 6.155 1.00 83.38 90 ARG A O 1
ATOM 705 N N . ARG A 1 91 ? -11.999 -2.201 5.386 1.00 85.56 91 ARG A N 1
ATOM 706 C CA . ARG A 1 91 ? -13.006 -3.199 5.791 1.00 85.56 91 ARG A CA 1
ATOM 707 C C . ARG A 1 91 ? -13.149 -3.260 7.311 1.00 85.56 91 ARG A C 1
ATOM 709 O O . ARG A 1 91 ? -14.271 -3.216 7.800 1.00 85.56 91 ARG A O 1
ATOM 716 N N . LYS A 1 92 ? -12.032 -3.286 8.045 1.00 83.94 92 LYS A N 1
ATOM 717 C CA . LYS A 1 92 ? -12.019 -3.281 9.516 1.00 83.94 92 LYS A CA 1
ATOM 718 C C . LYS A 1 92 ? -12.646 -2.016 10.093 1.00 83.94 92 LYS A C 1
ATOM 720 O O . LYS A 1 92 ? -13.448 -2.115 11.009 1.00 83.94 92 LYS A O 1
ATOM 725 N N . LEU A 1 93 ? -12.341 -0.848 9.525 1.00 81.69 93 LEU A N 1
ATOM 726 C CA . LEU A 1 93 ? -12.942 0.412 9.963 1.00 81.69 93 LEU A CA 1
ATOM 727 C C . LEU A 1 93 ? -14.458 0.428 9.734 1.00 81.69 93 LEU A C 1
ATOM 729 O O . LEU A 1 93 ? -15.196 0.828 10.623 1.00 81.69 93 LEU A O 1
ATOM 733 N N . ARG A 1 94 ? -14.932 -0.061 8.579 1.00 82.50 94 ARG A N 1
ATOM 734 C CA . ARG A 1 94 ? -16.374 -0.179 8.309 1.00 82.50 94 ARG A CA 1
ATOM 735 C C . ARG A 1 94 ? -17.074 -1.132 9.275 1.00 82.50 94 ARG A C 1
ATOM 737 O O . ARG A 1 94 ? -18.165 -0.817 9.727 1.00 82.50 94 ARG A O 1
ATOM 744 N N . ALA A 1 95 ? -16.460 -2.274 9.584 1.00 85.19 95 ALA A N 1
ATOM 745 C CA . ALA A 1 95 ? -17.001 -3.215 10.565 1.00 85.19 95 ALA A CA 1
ATOM 746 C C . ALA A 1 95 ? -17.059 -2.587 11.967 1.00 85.19 95 ALA A C 1
ATOM 748 O O . ALA A 1 95 ? -18.082 -2.666 12.636 1.00 85.19 95 ALA A O 1
ATOM 749 N N . PHE A 1 96 ? -15.998 -1.882 12.363 1.00 79.44 96 PHE A N 1
ATOM 750 C CA . PHE A 1 96 ? -15.937 -1.166 13.632 1.00 79.44 96 PHE A CA 1
ATOM 751 C C . PHE A 1 96 ? -17.009 -0.071 13.742 1.00 79.44 96 PHE A C 1
ATOM 753 O O . PHE A 1 96 ? -17.698 0.013 14.755 1.00 79.44 96 PHE A O 1
ATOM 760 N N . GLU A 1 97 ? -17.191 0.739 12.693 1.00 83.75 97 GLU A N 1
ATOM 761 C CA . GLU A 1 97 ? -18.230 1.777 12.639 1.00 83.75 97 GLU A CA 1
ATOM 762 C C . GLU A 1 97 ? -19.651 1.188 12.608 1.00 83.75 97 GLU A C 1
ATOM 764 O O . GLU A 1 97 ? -20.569 1.807 13.142 1.00 83.75 97 GLU A O 1
ATOM 769 N N . ALA A 1 98 ? -19.844 -0.005 12.032 1.00 86.00 98 ALA A N 1
ATOM 770 C CA . ALA A 1 98 ? -21.129 -0.706 12.061 1.00 86.00 98 ALA A CA 1
ATOM 771 C C . ALA A 1 98 ? -21.502 -1.195 13.472 1.00 86.00 98 ALA A C 1
ATOM 773 O O . ALA A 1 98 ? -22.681 -1.225 13.810 1.00 86.00 98 ALA A O 1
ATOM 774 N N . GLU A 1 99 ? -20.511 -1.552 14.290 1.00 85.69 99 GLU A N 1
ATOM 775 C CA . GLU A 1 99 ? -20.711 -2.047 15.657 1.00 85.69 99 GLU A CA 1
ATOM 776 C C . GLU A 1 99 ? -20.808 -0.916 16.698 1.00 85.69 99 GLU A C 1
ATOM 778 O O . GLU A 1 99 ? -21.613 -0.995 17.620 1.00 85.69 99 GLU A O 1
ATOM 783 N N . HIS A 1 100 ? -20.033 0.164 16.538 1.00 81.94 100 HIS A N 1
ATOM 784 C CA . HIS A 1 100 ? -19.886 1.221 17.555 1.00 81.94 100 HIS A CA 1
ATOM 785 C C . HIS A 1 100 ? -20.539 2.561 17.176 1.00 81.94 100 HIS A C 1
ATOM 787 O O . HIS A 1 100 ? -20.525 3.507 17.964 1.00 81.94 100 HIS A O 1
ATOM 793 N N . GLY A 1 101 ? -21.100 2.660 15.971 1.00 81.19 101 GLY A N 1
ATOM 794 C CA . GLY A 1 101 ? -21.738 3.860 15.442 1.00 81.19 101 GLY A CA 1
ATOM 795 C C . GLY A 1 101 ? -20.821 4.723 14.556 1.00 81.19 101 GLY A C 1
ATOM 796 O O . GLY A 1 101 ? -19.586 4.660 14.651 1.00 81.19 101 GLY A O 1
ATOM 797 N N . PRO A 1 102 ? -21.407 5.559 13.672 1.00 78.69 102 PRO A N 1
ATOM 798 C CA . PRO A 1 102 ? -20.650 6.366 12.720 1.00 78.69 102 PRO A CA 1
ATOM 799 C C . PRO A 1 102 ? -19.685 7.316 13.431 1.00 78.69 102 PRO A C 1
ATOM 801 O O . PRO A 1 102 ? -20.085 8.139 14.249 1.00 78.69 102 PRO A O 1
ATOM 804 N N . GLY A 1 103 ? -18.395 7.232 13.099 1.00 73.31 103 GLY A N 1
ATOM 805 C CA . GLY A 1 103 ? -17.385 8.102 13.695 1.00 73.31 103 GLY A CA 1
ATOM 806 C C . GLY A 1 103 ? -16.916 7.693 15.095 1.00 73.31 103 GLY A C 1
ATOM 807 O O . GLY A 1 103 ? -16.180 8.469 15.703 1.00 73.31 103 GLY A O 1
ATOM 808 N N . ALA A 1 104 ? -17.229 6.488 15.578 1.00 71.50 104 ALA A N 1
ATOM 809 C CA . ALA A 1 104 ? -16.693 5.968 16.836 1.00 71.50 104 ALA A CA 1
ATOM 810 C C . ALA A 1 104 ? -15.162 6.157 16.946 1.00 71.50 104 ALA A C 1
ATOM 812 O O . ALA A 1 104 ? -14.399 5.848 16.026 1.00 71.50 104 ALA A O 1
ATOM 813 N N . GLY A 1 105 ? -14.692 6.744 18.050 1.00 66.56 105 GLY A N 1
ATOM 814 C CA . GLY A 1 105 ? -13.265 6.981 18.312 1.00 66.56 105 GLY A CA 1
ATOM 815 C C . GLY A 1 105 ? -12.607 8.143 17.548 1.00 66.56 105 GLY A C 1
ATOM 816 O O . GLY A 1 105 ? -11.383 8.259 17.591 1.00 66.56 105 GLY A O 1
ATOM 817 N N . LYS A 1 106 ? -13.358 8.998 16.834 1.00 73.62 106 LYS A N 1
ATOM 818 C CA . LYS A 1 106 ? -12.810 10.226 16.216 1.00 73.62 106 LYS A CA 1
ATOM 819 C C . LYS A 1 106 ? -12.530 11.247 17.324 1.00 73.62 106 LYS A C 1
ATOM 821 O O . LYS A 1 106 ? -13.429 11.559 18.097 1.00 73.62 106 LYS A O 1
ATOM 826 N N . ARG A 1 107 ? -11.309 11.780 17.398 1.00 61.53 107 ARG A N 1
ATOM 827 C CA . ARG A 1 107 ? -11.021 12.983 18.195 1.00 61.53 107 ARG A CA 1
ATOM 828 C C . ARG A 1 107 ? -11.456 14.200 17.371 1.00 61.53 107 ARG A C 1
ATOM 830 O O . ARG A 1 107 ? -10.932 14.376 16.271 1.00 61.53 107 ARG A O 1
ATOM 837 N N . SER A 1 108 ? -12.448 14.945 17.863 1.00 51.88 108 SER A N 1
ATOM 838 C CA . SER A 1 108 ? -12.792 16.300 17.406 1.00 51.88 108 SER A CA 1
ATOM 839 C C . SER A 1 108 ? -11.725 17.295 17.833 1.00 51.88 108 SER A C 1
ATOM 841 O O . SER A 1 108 ? -11.290 17.161 19.002 1.00 51.88 108 SER A O 1
#

Radius of gyration: 26.13 Å; chains: 1; bounding box: 40×43×88 Å

Sequence (108 aa):
MSGQNDDDVRQLRQRMGEPAAEPTPSLIQQRMALDRQRNLAIIFLIVFGFNAAWWLARGTLDNGGVISWILASLFVIVVAMSVHSLLSARRKLRAFEAEHGPGAGKRS

Foldseek 3Di:
DPPPVVVVVVVVDVVVPDPPPPPDDDQLVVVVVLVVLLVVLVVLLVVLVVQLVVLVCCVPPVVNPPVSVVSNVVSVVSNVVSVVSNVVSVVVVVVVCVVQNHCGNDDD

Secondary structure (DSSP, 8-state):
--SHHHHHHHHHHHHS-------PPPHHHHHHHHHHHHHHHHHHHHHHHHHHHHHHHHHHHS---HHHHHHHHHHHHHHHHHHHHHHHHHHHHHHHHHHH-TTTT---

pLDDT: mean 80.78, std 10.48, range [51.88, 95.5]